Protein AF-M4VRQ1-F1 (afdb_monomer_lite)

Foldseek 3Di:
DDDDPDPPPDDDPPPPDPDPVPDDDDDDPLLVVVLVVQLVVVLVVCNLQDDPVLLCLLVVDDDDPCNCPDVVNVVLLSVLSVVLSVDDDSVVSNVSLVVDDSVSVSSNSVVSVVVSVVVVVVVVPDDD

Sequence (128 aa):
MIDISPLLAQSEPNKKDVPLSKIEVYLDEQQISNLKSILTQSEFGIHILFDNDLISKAFQEACTEEEFFAIENIKKVQEDILTLLQYKTLNDKRNFIHSLSESEQHRIVRAYFYIIENNLRTQQRLPH

Structure (mmCIF, N/CA/C/O backbone):
data_AF-M4VRQ1-F1
#
_entry.id   AF-M4VRQ1-F1
#
loop_
_atom_site.group_PDB
_atom_site.id
_atom_site.type_symbol
_atom_site.label_atom_id
_atom_site.label_alt_id
_atom_site.label_comp_id
_atom_site.label_asym_id
_atom_site.label_entity_id
_atom_site.label_seq_id
_atom_site.pdbx_PDB_ins_code
_atom_site.Cartn_x
_atom_site.Cartn_y
_atom_site.Cartn_z
_atom_site.occupancy
_atom_site.B_iso_or_equiv
_atom_site.auth_seq_id
_atom_site.auth_comp_id
_atom_site.auth_asym_id
_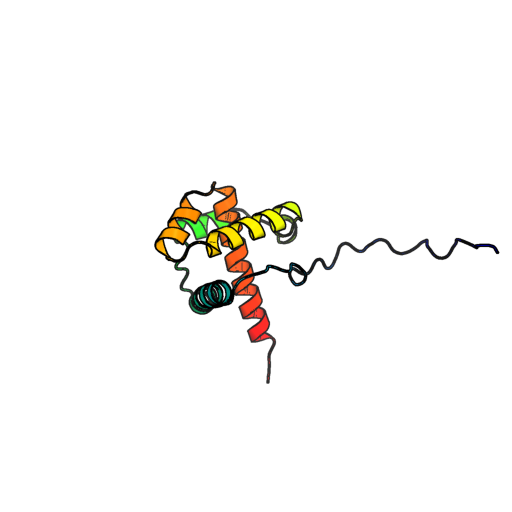atom_site.auth_atom_id
_atom_site.pdbx_PDB_model_num
ATOM 1 N N . MET A 1 1 ? 24.617 48.001 -15.322 1.00 43.12 1 MET A N 1
ATOM 2 C CA . MET A 1 1 ? 24.117 47.937 -16.715 1.00 43.12 1 MET A CA 1
ATOM 3 C C . MET A 1 1 ? 25.313 47.577 -17.586 1.00 43.12 1 MET A C 1
ATOM 5 O O . MET A 1 1 ? 26.272 48.324 -17.514 1.00 43.12 1 MET A O 1
ATOM 9 N N . ILE A 1 2 ? 25.400 46.471 -18.328 1.00 33.16 2 ILE A N 1
ATOM 10 C CA . ILE A 1 2 ? 24.434 45.461 -18.797 1.00 33.16 2 ILE A CA 1
ATOM 11 C C . ILE A 1 2 ? 25.135 44.082 -18.854 1.00 33.16 2 ILE A C 1
ATOM 13 O O . ILE A 1 2 ? 26.342 44.005 -19.060 1.00 33.16 2 ILE A O 1
ATOM 17 N N . ASP A 1 3 ? 24.306 43.062 -18.633 1.00 44.97 3 ASP A N 1
ATOM 18 C CA . ASP A 1 3 ? 24.352 41.627 -18.955 1.00 44.97 3 ASP A CA 1
ATOM 19 C C . ASP A 1 3 ? 25.317 41.164 -20.067 1.00 44.97 3 ASP A C 1
ATOM 21 O O . ASP A 1 3 ? 25.325 41.707 -21.172 1.00 44.97 3 ASP A O 1
ATOM 25 N N . ILE A 1 4 ? 26.057 40.087 -19.782 1.00 38.59 4 ILE A N 1
ATOM 26 C CA . ILE A 1 4 ? 26.663 39.225 -20.797 1.00 38.59 4 ILE A CA 1
ATOM 27 C C . ILE A 1 4 ? 26.329 37.766 -20.480 1.00 38.59 4 ILE A C 1
ATOM 29 O O . ILE A 1 4 ? 26.916 37.128 -19.608 1.00 38.59 4 ILE A O 1
ATOM 33 N N . SER A 1 5 ? 25.375 37.260 -21.249 1.00 42.16 5 SER A N 1
ATOM 34 C CA . SER A 1 5 ? 24.827 35.911 -21.255 1.00 42.16 5 SER A CA 1
ATOM 35 C C . SER A 1 5 ? 25.660 34.894 -22.066 1.00 42.16 5 SER A C 1
ATOM 37 O O . SER A 1 5 ? 25.237 34.504 -23.153 1.00 42.16 5 SER A O 1
ATOM 39 N N . PRO A 1 6 ? 26.797 34.368 -21.564 1.00 41.81 6 PRO A N 1
ATOM 40 C CA . PRO A 1 6 ? 27.207 33.041 -22.035 1.00 41.81 6 PRO A CA 1
ATOM 41 C C . PRO A 1 6 ? 27.472 32.016 -20.926 1.00 41.81 6 PRO A C 1
ATOM 43 O O . PRO A 1 6 ? 27.897 30.907 -21.231 1.00 41.81 6 PRO A O 1
ATOM 46 N N . LEU A 1 7 ? 27.168 32.309 -19.656 1.00 35.62 7 LEU A N 1
ATOM 47 C CA . LEU A 1 7 ? 27.406 31.369 -18.547 1.00 35.62 7 LEU A CA 1
ATOM 48 C C . LEU A 1 7 ? 26.168 30.568 -18.099 1.00 35.62 7 LEU A C 1
ATOM 50 O O . LEU A 1 7 ? 26.086 30.147 -16.951 1.00 35.62 7 LEU A O 1
ATOM 54 N N . LEU A 1 8 ? 25.192 30.369 -18.989 1.00 40.25 8 LEU A N 1
ATOM 55 C CA . LEU A 1 8 ? 24.017 29.517 -18.735 1.00 40.25 8 LEU A CA 1
ATOM 56 C C . LEU A 1 8 ? 23.828 28.424 -19.799 1.00 40.25 8 LEU A C 1
ATOM 58 O O . LEU A 1 8 ? 22.780 27.792 -19.875 1.00 40.25 8 LEU A O 1
ATOM 62 N N . ALA A 1 9 ? 24.865 28.151 -20.592 1.00 46.75 9 ALA A N 1
ATOM 63 C CA . ALA A 1 9 ? 24.949 26.948 -21.409 1.00 46.75 9 ALA A CA 1
ATOM 64 C C . ALA A 1 9 ? 25.764 25.888 -20.657 1.00 46.75 9 ALA A C 1
ATOM 66 O O . ALA A 1 9 ? 26.942 25.706 -20.952 1.00 46.75 9 ALA A O 1
ATOM 67 N N . GLN A 1 10 ? 25.148 25.275 -19.637 1.00 43.97 10 GLN A N 1
ATOM 68 C CA . GLN A 1 10 ? 25.409 23.921 -19.111 1.00 43.97 10 GLN A CA 1
ATOM 69 C C . GLN A 1 10 ? 24.803 23.786 -17.710 1.00 43.97 10 GLN A C 1
ATOM 71 O O . GLN A 1 10 ? 25.458 23.960 -16.686 1.00 43.97 10 GLN A O 1
ATOM 76 N N . SER A 1 11 ? 23.517 23.481 -17.659 1.00 43.16 11 SER A N 1
ATOM 77 C CA . SER A 1 11 ? 22.937 22.725 -16.547 1.00 43.16 11 SER A CA 1
ATOM 78 C C . SER A 1 11 ? 21.626 22.154 -17.056 1.00 43.16 11 SER A C 1
ATOM 80 O O . SER A 1 11 ? 20.540 22.661 -16.794 1.00 43.16 11 SER A O 1
ATOM 82 N N . GLU A 1 12 ? 21.742 21.099 -17.860 1.00 40.75 12 GLU A N 1
ATOM 83 C CA . GLU A 1 12 ? 20.648 20.143 -17.958 1.00 40.75 12 GLU A CA 1
ATOM 84 C C . GLU A 1 12 ? 20.282 19.730 -16.522 1.00 40.75 12 GLU A C 1
ATOM 86 O O . GLU A 1 12 ? 21.181 19.343 -15.764 1.00 40.75 12 GLU A O 1
ATOM 91 N N . PRO A 1 13 ? 19.012 19.817 -16.095 1.00 39.62 13 PRO A N 1
ATOM 92 C CA . PRO A 1 13 ? 18.614 19.204 -14.844 1.00 39.62 13 PRO A CA 1
ATOM 93 C C . PRO A 1 13 ? 18.716 17.690 -15.036 1.00 39.62 13 PRO A C 1
ATOM 95 O O . PRO A 1 13 ? 17.851 17.048 -15.633 1.00 39.62 13 PRO A O 1
ATOM 98 N N . ASN A 1 14 ? 19.833 17.139 -14.566 1.00 37.78 14 ASN A N 1
ATOM 99 C CA . ASN A 1 14 ? 20.082 15.715 -14.438 1.00 37.78 14 ASN A CA 1
ATOM 100 C C . ASN A 1 14 ? 18.892 15.090 -13.693 1.00 37.78 14 ASN A C 1
ATOM 102 O O . ASN A 1 14 ? 18.672 15.375 -12.518 1.00 37.78 14 ASN A O 1
ATOM 106 N N . LYS A 1 15 ? 18.095 14.279 -14.400 1.00 45.94 15 LYS A N 1
ATOM 107 C CA . LYS A 1 15 ? 16.972 13.487 -13.869 1.00 45.94 15 LYS A CA 1
ATOM 108 C C . LYS A 1 15 ? 17.486 12.327 -13.004 1.00 45.94 15 LYS A C 1
ATOM 110 O O . LYS A 1 15 ? 17.224 11.162 -13.286 1.00 45.94 15 LYS A O 1
ATOM 115 N N . LYS A 1 16 ? 18.259 12.636 -11.973 1.00 45.62 16 LYS A N 1
ATOM 116 C CA . LYS A 1 16 ? 18.681 11.711 -10.924 1.00 45.62 16 LYS A CA 1
ATOM 117 C C . LYS A 1 16 ? 18.532 12.476 -9.619 1.00 45.62 16 LYS A C 1
ATOM 119 O O . LYS A 1 16 ? 18.934 13.629 -9.563 1.00 45.62 16 LYS A O 1
ATOM 124 N N . ASP A 1 17 ? 17.897 11.849 -8.636 1.00 43.34 17 ASP A N 1
ATOM 125 C CA . ASP A 1 17 ? 17.479 12.428 -7.353 1.00 43.34 17 ASP A CA 1
ATOM 126 C C . ASP A 1 17 ? 16.139 13.181 -7.362 1.00 43.34 17 ASP A C 1
ATOM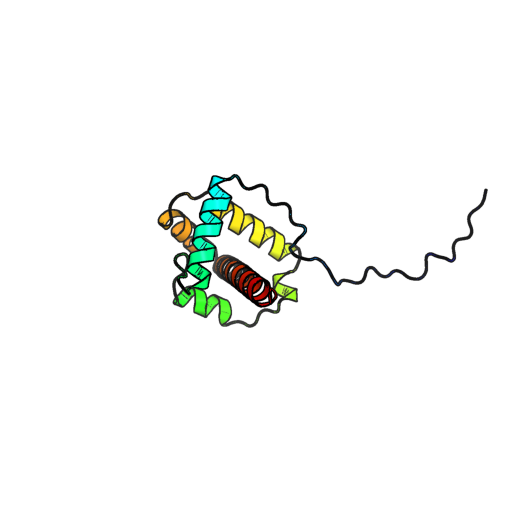 128 O O . ASP A 1 17 ? 16.042 14.356 -7.009 1.00 43.34 17 ASP A O 1
ATOM 132 N N . VAL A 1 18 ? 15.051 12.444 -7.603 1.00 42.41 18 VAL A N 1
ATOM 133 C CA . VAL A 1 18 ? 13.892 12.609 -6.712 1.00 42.41 18 VAL A CA 1
ATOM 134 C C . VAL A 1 18 ? 14.012 11.523 -5.650 1.00 42.41 18 VAL A C 1
ATOM 136 O O . VAL A 1 18 ? 13.496 10.422 -5.838 1.00 42.41 18 VAL A O 1
ATOM 139 N N . PRO A 1 19 ? 14.740 11.764 -4.550 1.00 43.47 19 PRO A N 1
ATOM 140 C CA . PRO A 1 19 ? 14.685 10.841 -3.445 1.00 43.47 19 PRO A CA 1
ATOM 141 C C . PRO A 1 19 ? 13.263 10.918 -2.882 1.00 43.47 19 PRO A C 1
ATOM 143 O O . PRO A 1 19 ? 12.725 12.003 -2.644 1.00 43.47 19 PRO A O 1
ATOM 146 N N . LEU A 1 20 ? 12.663 9.762 -2.606 1.00 46.12 20 LEU A N 1
ATOM 147 C CA . LEU A 1 20 ? 11.407 9.640 -1.849 1.00 46.12 20 LEU A CA 1
ATOM 148 C C . LEU A 1 20 ? 11.453 10.358 -0.483 1.00 46.12 20 LEU A C 1
ATOM 150 O O . LEU A 1 20 ? 10.438 10.466 0.195 1.00 46.12 20 LEU A O 1
ATOM 154 N N . SER A 1 21 ? 12.622 10.869 -0.080 1.00 42.47 21 SER A N 1
ATOM 155 C CA . SER A 1 21 ? 12.870 11.641 1.135 1.00 42.47 21 SER A CA 1
ATOM 156 C C . SER A 1 21 ? 12.306 13.069 1.139 1.00 42.47 21 SER A C 1
ATOM 158 O O . SER A 1 21 ? 12.375 13.716 2.180 1.00 42.47 21 SER A O 1
ATOM 160 N N . LYS A 1 22 ? 11.746 13.585 0.034 1.00 40.12 22 LYS A N 1
ATOM 161 C CA . LYS A 1 22 ? 11.144 14.938 -0.031 1.00 40.12 22 LYS A CA 1
ATOM 162 C C . LYS A 1 22 ? 9.640 14.940 -0.321 1.00 40.12 22 LYS A C 1
ATOM 164 O O . LYS A 1 22 ? 9.147 15.783 -1.067 1.00 40.12 22 LYS A O 1
ATOM 169 N N . ILE A 1 23 ? 8.897 14.013 0.271 1.00 47.53 23 ILE A N 1
ATOM 170 C CA . ILE A 1 23 ? 7.433 14.090 0.295 1.00 47.53 23 ILE A CA 1
ATOM 171 C C . ILE A 1 23 ? 7.020 14.263 1.753 1.00 47.53 23 ILE A C 1
ATOM 173 O O . ILE A 1 23 ? 7.058 13.316 2.535 1.00 47.53 23 ILE A O 1
ATOM 177 N N . GLU A 1 24 ? 6.682 15.497 2.134 1.00 50.09 24 GLU A N 1
ATOM 178 C CA . GLU A 1 24 ? 6.150 15.798 3.464 1.00 50.09 24 GLU A CA 1
ATOM 179 C C . GLU A 1 24 ? 4.722 15.253 3.565 1.00 50.09 24 GLU A C 1
ATOM 181 O O . GLU A 1 24 ? 3.761 15.852 3.080 1.00 50.09 24 GLU A O 1
ATOM 186 N N . VAL A 1 25 ? 4.585 14.078 4.172 1.00 60.97 25 VAL A N 1
ATOM 187 C CA . VAL A 1 25 ? 3.290 13.503 4.536 1.00 60.97 25 VAL A CA 1
ATOM 188 C C . VAL A 1 25 ? 2.995 13.895 5.982 1.00 60.97 25 VAL A C 1
ATOM 190 O O . VAL A 1 25 ? 3.688 13.456 6.899 1.00 60.97 25 VAL A O 1
ATOM 193 N N . TYR A 1 26 ? 1.968 14.720 6.196 1.00 64.88 26 TYR A N 1
ATOM 194 C CA . TYR A 1 26 ? 1.510 15.084 7.539 1.00 64.88 26 TYR A CA 1
ATOM 195 C C . TYR A 1 26 ? 0.655 13.948 8.110 1.00 64.88 26 TYR A C 1
ATOM 197 O O . TYR A 1 26 ? -0.507 13.791 7.742 1.00 64.88 26 TYR A O 1
ATOM 205 N N . LEU A 1 27 ? 1.256 13.140 8.983 1.00 74.25 27 LEU A N 1
ATOM 206 C CA . LEU A 1 27 ? 0.592 12.078 9.739 1.00 74.25 27 LEU A CA 1
ATOM 207 C C . LEU A 1 27 ? 0.497 12.484 11.210 1.00 74.25 27 LEU A C 1
ATOM 209 O O . LEU A 1 27 ? 1.438 13.072 11.747 1.00 74.25 27 LEU A O 1
ATOM 213 N N . ASP A 1 28 ? -0.602 12.137 11.877 1.00 82.81 28 ASP A N 1
ATOM 214 C CA . ASP A 1 28 ? -0.679 12.277 13.333 1.00 82.81 28 ASP A CA 1
ATOM 215 C C . ASP A 1 28 ? 0.159 11.198 14.057 1.00 82.81 28 ASP A C 1
ATOM 217 O O . ASP A 1 28 ? 0.570 10.188 13.473 1.00 82.81 28 ASP A O 1
ATOM 221 N N . GLU A 1 29 ? 0.434 11.395 15.351 1.00 82.44 29 GLU A N 1
ATOM 222 C CA . GLU A 1 29 ? 1.250 10.459 16.143 1.00 82.44 29 GLU A CA 1
ATOM 223 C C . GLU A 1 29 ? 0.677 9.033 16.165 1.00 82.44 29 GLU A C 1
ATOM 225 O O . GLU A 1 29 ? 1.427 8.050 16.162 1.00 82.44 29 GLU A O 1
ATOM 230 N N . GLN A 1 30 ? -0.650 8.900 16.152 1.00 82.44 30 GLN A N 1
ATOM 231 C CA . GLN A 1 30 ? -1.332 7.613 16.196 1.00 82.44 30 GLN A CA 1
ATOM 232 C C . GLN A 1 3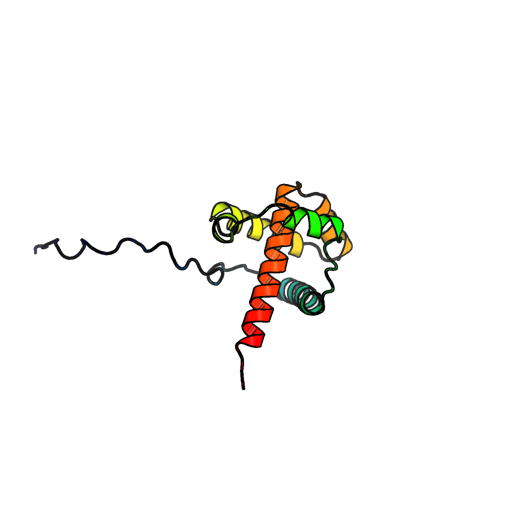0 ? -1.195 6.865 14.865 1.00 82.44 30 GLN A C 1
ATOM 234 O O . GLN A 1 30 ? -0.967 5.650 14.869 1.00 82.44 30 GLN A O 1
ATOM 239 N N . GLN A 1 31 ? -1.297 7.573 13.740 1.00 81.19 31 GLN A N 1
ATOM 240 C CA . GLN A 1 31 ? -1.072 7.056 12.392 1.00 81.19 31 GLN A CA 1
ATOM 241 C C . GLN A 1 31 ? 0.383 6.625 12.206 1.00 81.19 31 GLN A C 1
ATOM 243 O O . GLN A 1 31 ? 0.633 5.527 11.706 1.00 81.19 31 GLN A O 1
ATOM 248 N N . ILE A 1 32 ? 1.337 7.436 12.677 1.00 81.31 32 ILE A N 1
ATOM 249 C CA . ILE A 1 32 ? 2.769 7.104 12.651 1.00 81.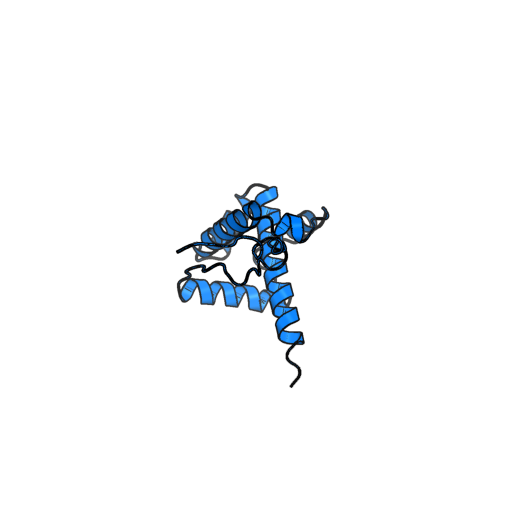31 32 ILE A CA 1
ATOM 250 C C . ILE A 1 32 ? 3.039 5.840 13.470 1.00 81.31 32 ILE A C 1
ATOM 252 O O . ILE A 1 32 ? 3.711 4.926 12.993 1.00 81.31 32 ILE A O 1
ATOM 256 N N . SER A 1 33 ? 2.516 5.771 14.695 1.00 82.81 33 SER A N 1
ATOM 257 C CA . SER A 1 33 ? 2.698 4.619 15.583 1.00 82.81 33 SER A CA 1
ATOM 258 C C . SER A 1 33 ? 2.106 3.337 14.986 1.00 82.81 33 SER A C 1
ATOM 260 O O . SER A 1 33 ? 2.762 2.293 14.968 1.00 82.81 33 SER A O 1
ATOM 262 N N . ASN A 1 34 ? 0.901 3.422 14.412 1.00 83.50 34 ASN A N 1
ATOM 263 C CA . ASN A 1 34 ? 0.240 2.296 13.754 1.00 83.50 34 ASN A CA 1
ATOM 264 C C . ASN A 1 34 ? 1.046 1.801 12.543 1.00 83.50 34 ASN A C 1
ATOM 266 O O . ASN A 1 34 ? 1.343 0.610 12.452 1.00 83.50 34 ASN A O 1
ATOM 270 N N . LEU A 1 35 ? 1.466 2.718 11.663 1.00 82.88 35 LEU A N 1
ATOM 271 C CA . LEU A 1 35 ? 2.280 2.383 10.497 1.00 82.88 35 LEU A CA 1
ATOM 272 C C . LEU A 1 35 ? 3.598 1.725 10.908 1.00 82.88 35 LEU A C 1
ATOM 274 O O . LEU A 1 35 ? 3.949 0.679 10.370 1.00 82.88 35 LEU A O 1
ATOM 278 N N . LYS A 1 36 ? 4.303 2.293 11.894 1.00 81.81 36 LYS A N 1
ATOM 279 C CA . LYS A 1 36 ? 5.546 1.714 12.419 1.00 81.81 36 LYS A CA 1
ATOM 280 C C . LYS A 1 36 ? 5.329 0.306 12.955 1.00 81.81 36 LYS A C 1
ATOM 282 O O . LYS A 1 36 ? 6.095 -0.583 12.614 1.00 81.81 36 LYS A O 1
ATOM 287 N N . SER A 1 37 ? 4.272 0.079 13.736 1.00 84.00 37 SER A N 1
ATOM 288 C CA . SER A 1 37 ? 3.964 -1.252 14.269 1.00 84.00 37 SER A CA 1
ATOM 289 C C . SER A 1 37 ? 3.739 -2.285 13.161 1.00 84.00 37 SER A C 1
ATOM 291 O O . SER A 1 37 ? 4.235 -3.408 13.266 1.00 84.00 37 SER A O 1
ATOM 293 N N . ILE A 1 38 ? 3.034 -1.904 12.090 1.00 85.12 38 ILE A N 1
ATOM 294 C CA . ILE A 1 38 ? 2.840 -2.760 10.915 1.00 85.12 38 ILE A CA 1
ATOM 295 C C . ILE A 1 38 ? 4.191 -3.036 10.246 1.00 85.12 38 ILE A C 1
ATOM 297 O O . ILE A 1 38 ? 4.537 -4.197 10.040 1.00 85.12 38 ILE A O 1
ATOM 301 N N . LEU A 1 39 ? 4.978 -2.000 9.947 1.00 82.94 39 LEU A N 1
ATOM 302 C CA . LEU A 1 39 ? 6.268 -2.139 9.264 1.00 82.94 39 LEU A CA 1
ATOM 303 C C . LEU A 1 39 ? 7.265 -2.989 10.064 1.00 82.94 39 LEU A C 1
ATOM 305 O O . LEU A 1 39 ? 7.856 -3.900 9.498 1.00 82.94 39 LEU A O 1
ATOM 309 N N . THR A 1 40 ? 7.375 -2.793 11.380 1.00 82.50 40 THR A N 1
ATOM 310 C CA . THR A 1 40 ? 8.248 -3.603 12.245 1.00 82.50 40 THR A CA 1
ATOM 311 C C . THR A 1 40 ? 7.871 -5.084 12.221 1.00 82.50 40 THR A C 1
ATOM 313 O O . THR A 1 40 ? 8.744 -5.934 12.130 1.00 82.50 40 THR A O 1
ATOM 316 N N . GLN A 1 41 ? 6.580 -5.431 12.253 1.00 82.50 41 GLN A N 1
ATOM 317 C CA . GLN A 1 41 ? 6.154 -6.835 12.113 1.00 82.50 41 GLN A CA 1
ATOM 318 C C . GLN A 1 41 ? 6.505 -7.406 10.733 1.00 82.50 41 GLN A C 1
ATOM 320 O O . GLN A 1 41 ? 6.832 -8.585 10.593 1.00 82.50 41 GLN A O 1
ATOM 325 N N . SER A 1 42 ? 6.470 -6.547 9.720 1.00 83.94 42 SER A N 1
ATOM 326 C CA . SER A 1 42 ? 6.741 -6.909 8.333 1.00 83.94 42 SER A CA 1
ATOM 327 C C . SER A 1 42 ? 8.213 -7.235 8.085 1.00 83.94 42 SER A C 1
ATOM 329 O O . SER A 1 42 ? 8.505 -8.091 7.257 1.00 83.94 42 SER A O 1
ATOM 331 N N . GLU A 1 43 ? 9.132 -6.618 8.835 1.00 81.69 43 GLU A N 1
ATOM 332 C CA . GLU A 1 43 ? 10.565 -6.956 8.826 1.00 81.69 43 GLU A CA 1
ATOM 333 C C . GLU A 1 43 ? 10.825 -8.406 9.277 1.00 81.69 43 GLU A C 1
ATOM 335 O O . GLU A 1 43 ? 11.804 -9.016 8.853 1.00 81.69 43 GLU A O 1
ATOM 340 N N . PHE A 1 44 ? 9.918 -8.996 10.066 1.00 82.31 44 PHE A N 1
ATOM 341 C CA . PHE A 1 44 ? 9.954 -10.410 10.463 1.00 82.31 44 PHE A CA 1
ATOM 342 C C . PHE A 1 44 ? 9.150 -11.330 9.524 1.00 82.31 44 PHE A C 1
ATOM 344 O O . PHE A 1 44 ? 8.905 -12.489 9.858 1.00 82.31 44 PHE A O 1
ATOM 351 N N . GLY A 1 45 ? 8.711 -10.829 8.364 1.00 81.94 45 GLY A N 1
ATOM 352 C CA . GLY A 1 45 ? 7.937 -11.589 7.375 1.00 81.94 45 GLY A CA 1
ATOM 353 C C . GLY A 1 45 ? 6.438 -11.693 7.676 1.00 81.94 45 GLY A C 1
ATOM 354 O O . GLY A 1 45 ? 5.735 -12.487 7.052 1.00 81.94 45 GLY A O 1
ATOM 355 N N . ILE A 1 46 ? 5.920 -10.913 8.631 1.00 85.88 46 ILE A N 1
ATOM 356 C CA . ILE A 1 46 ? 4.494 -10.920 8.972 1.00 85.88 46 ILE A CA 1
ATOM 357 C C . ILE A 1 46 ? 3.766 -9.841 8.155 1.00 85.88 46 ILE A C 1
ATOM 359 O O . ILE A 1 46 ? 3.654 -8.685 8.565 1.00 85.88 46 ILE A O 1
ATOM 363 N N . HIS A 1 47 ? 3.220 -10.231 7.003 1.00 89.94 47 HIS A N 1
ATOM 364 C CA . HIS A 1 47 ? 2.533 -9.327 6.071 1.00 89.94 47 HIS A CA 1
ATOM 365 C C . HIS A 1 47 ? 1.018 -9.268 6.306 1.00 89.94 47 HIS A C 1
ATOM 367 O O . HIS A 1 47 ? 0.220 -9.602 5.441 1.00 89.94 47 HIS A O 1
ATOM 373 N N . ILE A 1 48 ? 0.590 -8.827 7.493 1.00 88.75 48 ILE A N 1
ATOM 374 C CA . ILE A 1 48 ? -0.820 -8.904 7.927 1.00 88.75 48 ILE A CA 1
ATOM 375 C C . ILE A 1 48 ? -1.830 -8.172 7.030 1.00 88.75 48 ILE A C 1
ATOM 377 O O . ILE A 1 48 ? -3.027 -8.413 7.170 1.00 88.75 48 ILE A O 1
ATOM 381 N N . LEU A 1 49 ? -1.401 -7.253 6.168 1.00 90.75 49 LEU A N 1
ATOM 382 C CA . LEU A 1 49 ? -2.300 -6.476 5.314 1.00 90.75 49 LEU A CA 1
ATOM 383 C C . LEU A 1 49 ? -2.666 -7.185 4.008 1.00 90.75 49 LEU A C 1
ATOM 385 O O . LEU A 1 49 ? -3.670 -6.819 3.404 1.00 90.75 49 LEU A O 1
ATOM 389 N N . PHE A 1 50 ? -1.890 -8.187 3.596 1.00 92.88 50 PHE A N 1
ATOM 390 C CA . PHE A 1 50 ? -1.996 -8.799 2.276 1.00 92.88 50 PHE A CA 1
ATOM 391 C C . PHE A 1 50 ? -1.997 -10.321 2.399 1.00 92.88 50 PHE A C 1
ATOM 393 O O . PHE A 1 50 ? -1.312 -10.883 3.254 1.00 92.88 50 PHE A O 1
ATOM 400 N N . ASP A 1 51 ? -2.765 -10.997 1.553 1.00 91.44 51 ASP A N 1
ATOM 401 C CA . ASP A 1 51 ? -2.651 -12.443 1.405 1.00 91.44 51 ASP A CA 1
ATOM 402 C C . ASP A 1 51 ? -1.548 -12.810 0.397 1.00 91.44 51 ASP A C 1
ATOM 404 O O . ASP A 1 51 ? -1.057 -11.982 -0.375 1.00 91.44 51 ASP A O 1
ATOM 408 N N . ASN A 1 52 ? -1.124 -14.074 0.424 1.00 91.38 52 ASN A N 1
ATOM 409 C CA . ASN A 1 52 ? -0.042 -14.552 -0.437 1.00 91.38 52 ASN A CA 1
ATOM 410 C C . ASN A 1 52 ? -0.401 -14.508 -1.929 1.00 91.38 52 ASN A C 1
ATOM 412 O O . ASN A 1 52 ? 0.501 -14.390 -2.759 1.00 91.38 52 ASN A O 1
ATOM 416 N N . ASP A 1 53 ? -1.686 -14.623 -2.274 1.00 93.44 53 ASP A N 1
ATOM 417 C CA . ASP A 1 53 ? -2.152 -14.583 -3.662 1.00 93.44 53 ASP A CA 1
ATOM 418 C C . ASP A 1 53 ? -1.965 -13.178 -4.240 1.00 93.44 53 ASP A C 1
ATOM 420 O O . ASP A 1 53 ? -1.334 -13.013 -5.284 1.00 93.44 53 ASP A O 1
ATOM 424 N N . LEU A 1 54 ? -2.400 -12.157 -3.501 1.00 94.06 54 LEU A N 1
ATOM 425 C CA . LEU A 1 54 ? -2.228 -10.762 -3.867 1.00 94.06 54 LEU A CA 1
ATOM 426 C C . LEU A 1 54 ? -0.750 -10.370 -3.945 1.00 94.06 54 LEU A C 1
ATOM 428 O O . LEU A 1 54 ? -0.342 -9.710 -4.900 1.00 94.06 54 LEU A O 1
ATOM 432 N N . ILE A 1 55 ? 0.070 -10.798 -2.978 1.00 93.06 55 ILE A N 1
ATOM 433 C CA . ILE A 1 55 ? 1.519 -10.553 -3.027 1.00 93.06 55 ILE A CA 1
ATOM 434 C C . ILE A 1 55 ? 2.107 -11.182 -4.294 1.00 93.06 55 ILE A C 1
ATOM 436 O O . ILE A 1 55 ? 2.821 -10.514 -5.039 1.00 93.06 55 ILE A O 1
ATOM 440 N N . SER A 1 56 ? 1.778 -12.444 -4.575 1.00 93.50 56 SER A N 1
ATOM 441 C CA . SER A 1 56 ? 2.309 -13.154 -5.744 1.00 93.50 56 SER A CA 1
ATOM 442 C C . SER A 1 56 ? 1.922 -12.466 -7.053 1.00 93.50 56 SER A C 1
ATOM 444 O O . SER A 1 56 ? 2.782 -12.254 -7.905 1.00 93.50 56 SER 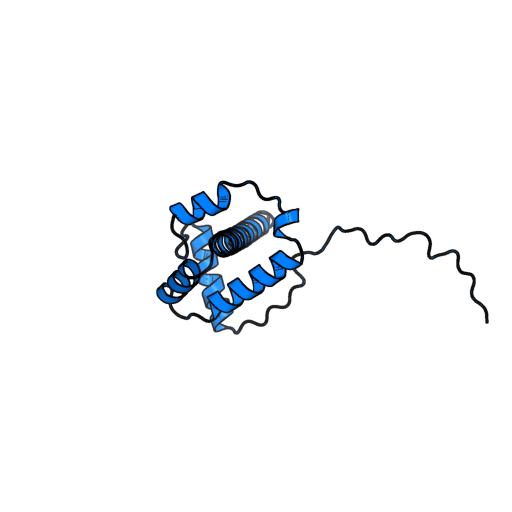A O 1
ATOM 446 N N . LYS A 1 57 ? 0.658 -12.051 -7.194 1.00 93.56 57 LYS A N 1
ATOM 447 C CA . LYS A 1 57 ? 0.162 -11.324 -8.373 1.00 93.56 57 LYS A CA 1
ATOM 448 C C . LYS A 1 57 ? 0.839 -9.969 -8.547 1.00 93.56 57 LYS A C 1
ATOM 450 O O . LYS A 1 57 ? 1.279 -9.641 -9.647 1.00 93.56 57 LYS A O 1
ATOM 455 N N . ALA A 1 58 ? 1.025 -9.225 -7.456 1.00 91.88 58 ALA A N 1
ATOM 456 C CA . ALA A 1 58 ? 1.690 -7.927 -7.494 1.00 91.88 58 ALA A CA 1
ATOM 457 C C . ALA A 1 58 ? 3.141 -8.008 -7.997 1.00 91.88 58 ALA A C 1
ATOM 459 O O . ALA A 1 58 ? 3.640 -7.033 -8.556 1.00 91.88 58 ALA A O 1
ATOM 460 N N . PHE A 1 59 ? 3.822 -9.145 -7.840 1.00 90.56 59 PHE A N 1
ATOM 461 C CA . PHE A 1 59 ? 5.199 -9.349 -8.309 1.00 90.56 59 PHE A CA 1
ATOM 462 C C . PHE A 1 59 ? 5.317 -10.257 -9.541 1.00 90.56 59 PHE A C 1
ATOM 464 O O . PHE A 1 59 ? 6.429 -10.528 -9.990 1.00 90.56 59 PHE A O 1
ATOM 471 N N . GLN A 1 60 ? 4.198 -10.708 -10.113 1.00 91.00 60 GLN A N 1
ATOM 472 C CA . GLN A 1 60 ? 4.204 -11.558 -11.304 1.00 91.00 60 GLN A CA 1
ATOM 473 C C . GLN A 1 60 ? 4.684 -10.800 -12.549 1.00 91.00 60 GLN A C 1
ATOM 475 O O . GLN A 1 60 ? 5.407 -11.351 -13.378 1.00 91.00 60 GLN A O 1
ATOM 480 N N . GLU A 1 61 ? 4.295 -9.533 -12.674 1.00 82.88 61 GLU A N 1
ATOM 481 C CA . GLU A 1 61 ? 4.747 -8.654 -13.749 1.00 82.88 61 GLU A CA 1
ATOM 482 C C . GLU A 1 61 ? 5.966 -7.849 -13.305 1.00 82.88 61 GLU A C 1
ATOM 484 O O . GLU A 1 61 ? 5.947 -7.194 -12.258 1.00 82.88 61 GLU A O 1
ATOM 489 N N . ALA A 1 62 ? 7.017 -7.859 -14.127 1.00 76.69 62 ALA A N 1
ATOM 490 C CA . ALA A 1 62 ? 8.170 -7.001 -13.910 1.00 76.69 62 ALA A CA 1
ATOM 491 C C . ALA A 1 62 ? 7.740 -5.533 -14.012 1.00 76.69 62 ALA A C 1
ATOM 493 O O . ALA A 1 62 ? 7.092 -5.129 -14.973 1.00 76.69 62 ALA A O 1
ATOM 494 N N . CYS A 1 63 ? 8.114 -4.740 -13.016 1.00 81.81 63 CYS A N 1
ATOM 495 C CA . CYS A 1 63 ? 7.951 -3.297 -13.025 1.00 81.81 63 CYS A CA 1
ATOM 496 C C . CYS A 1 63 ? 9.250 -2.689 -12.553 1.00 81.81 63 CYS A C 1
ATOM 498 O O . CYS A 1 63 ? 9.794 -3.099 -11.523 1.00 81.81 63 CYS A O 1
ATOM 500 N N . THR A 1 64 ? 9.773 -1.762 -13.343 1.00 82.69 64 THR A N 1
ATOM 501 C CA . THR A 1 64 ? 11.039 -1.126 -13.008 1.00 82.69 64 THR A CA 1
ATOM 502 C C . THR A 1 64 ? 10.829 -0.121 -11.878 1.00 82.69 64 THR A C 1
ATOM 504 O O . THR A 1 64 ? 9.744 0.441 -11.709 1.00 82.69 64 THR A O 1
ATOM 507 N N . GLU A 1 65 ? 11.879 0.143 -11.097 1.00 78.69 65 GLU A N 1
ATOM 508 C CA . GLU A 1 65 ? 11.834 1.220 -10.100 1.00 78.69 65 GLU A CA 1
ATOM 509 C C . GLU A 1 65 ? 11.478 2.564 -10.756 1.00 78.69 65 GLU A C 1
ATOM 511 O O . GLU A 1 65 ? 10.731 3.352 -10.190 1.00 78.69 65 GLU A O 1
ATOM 516 N N . GLU A 1 66 ? 11.951 2.808 -11.978 1.00 80.19 66 GLU A N 1
ATOM 517 C CA . GLU A 1 66 ? 11.686 4.032 -12.740 1.00 80.19 66 GLU A CA 1
ATOM 518 C C . GLU A 1 66 ? 10.199 4.194 -13.079 1.00 80.19 66 GLU A C 1
ATOM 520 O O . GLU A 1 66 ? 9.646 5.286 -12.943 1.00 80.19 66 GLU A O 1
ATOM 525 N N . GLU A 1 67 ? 9.537 3.108 -13.483 1.00 81.44 67 GLU A N 1
ATOM 526 C CA . GLU A 1 67 ? 8.093 3.084 -13.723 1.00 81.44 67 GLU A CA 1
ATOM 527 C C . GLU A 1 67 ? 7.318 3.276 -12.420 1.00 81.44 67 GLU A C 1
ATOM 529 O O . GLU A 1 67 ? 6.367 4.060 -12.362 1.00 81.44 67 GLU A O 1
ATOM 534 N N . PHE A 1 68 ? 7.736 2.599 -11.351 1.00 81.75 68 PHE A N 1
ATOM 535 C CA . PHE A 1 68 ? 7.083 2.692 -10.051 1.00 81.75 68 PHE A CA 1
ATOM 536 C C . PHE A 1 68 ? 7.204 4.099 -9.437 1.00 81.75 68 PHE A C 1
ATOM 538 O O . PHE A 1 68 ? 6.225 4.630 -8.909 1.00 81.75 68 PHE A O 1
ATOM 545 N N . PHE A 1 69 ? 8.366 4.743 -9.578 1.00 78.94 69 PHE A N 1
ATOM 546 C CA . PHE A 1 69 ? 8.648 6.098 -9.093 1.00 78.94 69 PHE A CA 1
ATOM 547 C C . PHE A 1 69 ? 8.333 7.208 -10.100 1.00 78.94 69 PHE A C 1
ATOM 549 O O . PHE A 1 69 ? 8.725 8.363 -9.904 1.00 78.94 69 PHE A O 1
ATOM 556 N N . ALA A 1 70 ? 7.572 6.912 -11.154 1.00 84.38 70 ALA A N 1
ATOM 557 C CA . ALA A 1 70 ? 6.988 7.953 -11.984 1.00 84.38 70 ALA A CA 1
ATOM 5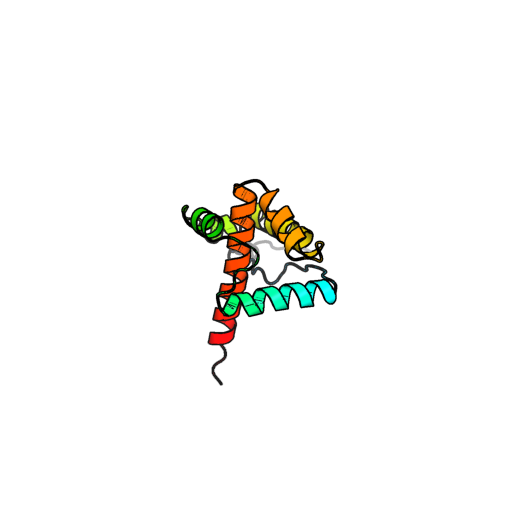58 C C . ALA A 1 70 ? 6.117 8.891 -11.122 1.00 84.38 70 ALA A C 1
ATOM 560 O O . ALA A 1 70 ? 5.379 8.448 -10.241 1.00 84.38 70 ALA A O 1
ATOM 561 N N . ILE A 1 71 ? 6.175 10.200 -11.392 1.00 76.56 71 ILE A N 1
ATOM 562 C CA . ILE A 1 71 ? 5.520 11.246 -10.578 1.00 76.56 71 ILE A CA 1
ATOM 563 C C . ILE A 1 71 ? 4.031 10.947 -10.337 1.00 76.56 71 ILE A C 1
ATOM 565 O O . ILE A 1 71 ? 3.520 11.159 -9.238 1.00 76.56 71 ILE A O 1
ATOM 569 N N . GLU A 1 72 ? 3.331 10.453 -11.357 1.00 81.31 72 GLU A N 1
ATOM 570 C CA . GLU A 1 72 ? 1.911 10.103 -11.259 1.00 81.31 72 GLU A CA 1
ATOM 571 C C . GLU A 1 72 ? 1.663 8.911 -10.330 1.00 81.31 72 GLU A C 1
ATOM 573 O O . GLU A 1 72 ? 0.708 8.925 -9.555 1.00 81.31 72 GLU A O 1
ATOM 578 N N . ASN A 1 73 ? 2.537 7.903 -10.366 1.00 82.62 73 ASN A N 1
ATOM 579 C CA . ASN A 1 73 ? 2.433 6.720 -9.517 1.00 82.62 73 ASN A CA 1
ATOM 580 C C . ASN A 1 73 ? 2.732 7.058 -8.058 1.00 82.62 73 ASN A C 1
ATOM 582 O O . ASN A 1 73 ? 1.998 6.616 -7.179 1.00 82.62 73 ASN A O 1
ATOM 586 N N . ILE A 1 74 ? 3.724 7.913 -7.802 1.00 82.12 74 ILE A N 1
ATOM 587 C CA . ILE A 1 74 ? 4.060 8.384 -6.452 1.00 82.12 74 ILE A CA 1
ATOM 588 C C . ILE A 1 74 ? 2.869 9.077 -5.784 1.00 82.12 74 ILE A C 1
ATOM 590 O O . ILE A 1 74 ? 2.559 8.785 -4.630 1.00 82.12 74 ILE A O 1
ATOM 594 N N . LYS A 1 75 ? 2.180 9.975 -6.499 1.00 84.56 75 LYS A N 1
ATOM 595 C CA . LYS A 1 75 ? 1.006 10.672 -5.949 1.00 84.56 75 LYS A CA 1
ATOM 596 C C . LYS A 1 75 ? -0.104 9.697 -5.574 1.00 84.56 75 LYS A C 1
ATOM 598 O O . LYS A 1 75 ? -0.647 9.783 -4.479 1.00 84.56 75 LYS A O 1
ATOM 603 N N . LYS A 1 76 ? -0.382 8.730 -6.449 1.00 88.31 76 LYS A N 1
ATOM 604 C CA . LYS A 1 76 ? -1.398 7.707 -6.191 1.00 88.31 76 LYS A CA 1
ATOM 605 C C . LYS A 1 76 ? -1.017 6.812 -5.010 1.00 88.31 76 LYS A C 1
ATOM 607 O O . LYS A 1 76 ? -1.836 6.601 -4.129 1.00 88.31 76 LYS A O 1
ATOM 612 N N . VAL A 1 77 ? 0.241 6.362 -4.933 1.00 86.06 77 VAL A N 1
ATOM 613 C CA . VAL A 1 77 ? 0.763 5.620 -3.769 1.00 86.06 77 VAL A CA 1
ATOM 614 C C . VAL A 1 77 ? 0.549 6.412 -2.479 1.00 86.06 77 VAL A C 1
ATOM 616 O O . VAL A 1 77 ? 0.133 5.849 -1.469 1.00 86.06 77 VAL A O 1
ATOM 619 N N . GLN A 1 78 ? 0.834 7.715 -2.496 1.00 82.31 78 GLN A N 1
ATOM 620 C CA . GLN A 1 78 ? 0.662 8.571 -1.327 1.00 82.31 78 GLN A CA 1
ATOM 621 C C . GLN A 1 78 ? -0.807 8.645 -0.896 1.00 82.31 78 GLN A C 1
ATOM 623 O O . GLN A 1 78 ? -1.097 8.491 0.290 1.00 82.31 78 GLN A O 1
ATOM 628 N N . GLU A 1 79 ? -1.723 8.863 -1.838 1.00 87.38 79 GLU A N 1
ATOM 629 C CA . GLU A 1 79 ? -3.167 8.890 -1.582 1.00 87.38 79 GLU A CA 1
ATOM 630 C C . GLU A 1 79 ? -3.670 7.548 -1.028 1.00 87.38 79 GLU A C 1
ATOM 632 O O . GLU A 1 79 ? -4.395 7.529 -0.028 1.00 87.38 79 GLU A O 1
ATOM 637 N N . ASP A 1 80 ? -3.220 6.430 -1.603 1.00 89.00 80 ASP A N 1
ATOM 638 C CA . ASP A 1 80 ? -3.571 5.083 -1.150 1.00 89.00 80 ASP A CA 1
ATOM 639 C C . ASP A 1 80 ? -3.089 4.828 0.287 1.00 89.00 80 ASP A C 1
ATOM 641 O O . ASP A 1 80 ? -3.854 4.356 1.130 1.00 89.00 80 ASP A O 1
ATOM 645 N N . ILE A 1 81 ? -1.831 5.172 0.598 1.00 84.88 81 ILE A N 1
ATOM 646 C CA . ILE A 1 81 ? -1.251 5.001 1.939 1.00 84.88 81 ILE A CA 1
ATOM 647 C C . ILE A 1 81 ? -1.962 5.903 2.949 1.00 84.88 81 ILE A C 1
ATOM 649 O O . ILE A 1 81 ? -2.307 5.450 4.039 1.00 84.88 81 ILE A O 1
ATOM 653 N N . LEU A 1 82 ? -2.210 7.168 2.607 1.00 85.44 82 LEU A N 1
ATOM 654 C CA . LEU A 1 82 ? -2.923 8.095 3.485 1.00 85.44 82 LEU A CA 1
ATOM 655 C C . LEU A 1 82 ? -4.326 7.587 3.807 1.00 85.44 82 LEU A C 1
ATOM 657 O O . LEU A 1 82 ? -4.727 7.589 4.971 1.00 85.44 82 LEU A O 1
ATOM 661 N N . THR A 1 83 ? -5.042 7.096 2.800 1.00 89.06 83 THR A N 1
ATOM 662 C CA . THR A 1 83 ? -6.382 6.529 2.969 1.00 89.06 83 THR A CA 1
ATOM 663 C C . THR A 1 83 ? -6.330 5.259 3.818 1.00 89.06 83 THR A C 1
ATOM 665 O O . THR A 1 83 ? -7.072 5.137 4.792 1.00 89.06 83 THR A O 1
ATOM 668 N N . LEU A 1 84 ? -5.371 4.361 3.563 1.00 88.62 84 LEU A N 1
ATOM 669 C CA . LEU A 1 84 ? -5.128 3.170 4.382 1.00 88.62 84 LEU A CA 1
ATOM 670 C C . LEU A 1 84 ? -4.905 3.525 5.866 1.00 88.62 84 LEU A C 1
ATOM 672 O O . LEU A 1 84 ? -5.362 2.809 6.764 1.00 88.62 84 LEU A O 1
ATOM 676 N N . LEU A 1 85 ? -4.201 4.623 6.150 1.00 85.19 85 LEU A N 1
ATOM 677 C CA . LEU A 1 85 ? -3.895 5.078 7.510 1.00 85.19 85 LEU A CA 1
ATOM 678 C C . LEU A 1 85 ? -5.077 5.728 8.235 1.00 85.19 85 LEU A C 1
ATOM 680 O O . LEU A 1 85 ? -5.051 5.786 9.464 1.00 85.19 85 LEU A O 1
ATOM 684 N N . GLN A 1 86 ? -6.126 6.150 7.528 1.00 88.00 86 GLN A N 1
ATOM 685 C CA . GLN A 1 86 ? -7.359 6.643 8.157 1.00 88.00 86 GLN A CA 1
ATOM 686 C C . GLN A 1 86 ? -8.137 5.521 8.859 1.00 88.00 86 GLN A C 1
ATOM 688 O O . GLN A 1 86 ? -8.836 5.761 9.846 1.00 88.00 86 GLN A O 1
ATOM 693 N N . TYR A 1 87 ? -7.987 4.278 8.397 1.00 89.50 87 TYR A N 1
ATOM 694 C CA . TYR A 1 87 ? -8.636 3.125 9.010 1.00 89.50 87 TYR A CA 1
ATOM 695 C C . TYR A 1 87 ? -7.929 2.697 10.298 1.00 89.50 87 TYR A C 1
ATOM 697 O O . TYR A 1 87 ? -6.715 2.478 10.329 1.00 89.50 87 TYR A O 1
ATOM 705 N N . LYS A 1 88 ? -8.703 2.541 11.377 1.00 84.44 88 LYS A N 1
ATOM 706 C CA . LYS A 1 88 ? -8.172 2.202 12.707 1.00 84.44 88 LYS A CA 1
ATOM 707 C C . LYS A 1 88 ? -7.918 0.710 12.879 1.00 84.44 88 LYS A C 1
ATOM 709 O O . LYS A 1 88 ? -6.943 0.329 13.524 1.00 84.44 88 LYS A O 1
ATOM 714 N N . THR A 1 89 ? -8.790 -0.131 12.327 1.00 88.62 89 THR A N 1
ATOM 715 C CA . THR A 1 89 ? -8.707 -1.583 12.508 1.00 88.62 89 THR A CA 1
ATOM 716 C C . THR A 1 89 ? -8.001 -2.248 11.332 1.00 88.62 89 THR A C 1
ATOM 718 O O . THR A 1 89 ? -8.058 -1.774 10.198 1.00 88.62 89 THR A O 1
ATOM 721 N N . LEU A 1 90 ? -7.341 -3.380 11.592 1.00 88.19 90 LEU A N 1
ATOM 722 C CA . LEU A 1 90 ? -6.732 -4.191 10.534 1.00 88.19 90 LEU A CA 1
ATOM 723 C C . LEU A 1 90 ? -7.770 -4.705 9.533 1.00 88.19 90 LEU A C 1
ATOM 725 O O . LEU A 1 90 ? -7.476 -4.808 8.347 1.00 88.19 90 LEU A O 1
ATOM 729 N N . ASN A 1 91 ? -8.980 -5.006 10.006 1.00 91.56 91 ASN A N 1
ATOM 730 C CA . ASN A 1 91 ? -10.056 -5.483 9.149 1.00 91.56 91 ASN A CA 1
ATOM 731 C C . ASN A 1 91 ? -10.487 -4.404 8.149 1.00 91.56 91 ASN A C 1
ATOM 733 O O . ASN A 1 91 ? -10.597 -4.680 6.961 1.00 91.56 91 ASN A O 1
ATOM 737 N N . ASP A 1 92 ? -10.640 -3.162 8.608 1.00 93.00 92 ASP A N 1
ATOM 738 C CA . ASP A 1 92 ? -11.001 -2.043 7.734 1.00 93.00 92 ASP A CA 1
ATOM 739 C C . ASP A 1 92 ? -9.893 -1.735 6.720 1.00 93.00 92 ASP A C 1
ATOM 741 O O . ASP A 1 92 ? -10.180 -1.497 5.551 1.00 93.00 92 ASP A O 1
ATOM 745 N N . LYS A 1 93 ? -8.620 -1.826 7.137 1.00 93.12 93 LYS A N 1
ATOM 746 C CA . LYS A 1 93 ? -7.466 -1.697 6.233 1.00 93.12 93 LYS A CA 1
ATOM 747 C C . LYS A 1 93 ? -7.489 -2.753 5.124 1.00 93.12 93 LYS A C 1
ATOM 749 O O . LYS A 1 93 ? -7.294 -2.413 3.961 1.00 93.12 93 LYS A O 1
ATOM 754 N N . ARG A 1 94 ? -7.758 -4.018 5.467 1.00 93.62 94 ARG A N 1
ATOM 755 C CA . ARG A 1 94 ? -7.892 -5.110 4.485 1.00 93.62 94 ARG A CA 1
ATOM 756 C C . ARG A 1 94 ? -9.078 -4.890 3.553 1.00 93.62 94 ARG A C 1
ATOM 758 O O . ARG A 1 94 ? -8.928 -5.023 2.346 1.00 93.62 94 ARG A O 1
ATOM 765 N N . ASN A 1 95 ? -10.234 -4.506 4.094 1.00 94.06 95 ASN A N 1
ATOM 766 C CA . ASN A 1 95 ? -11.426 -4.222 3.294 1.00 94.06 95 ASN A CA 1
ATOM 767 C C . ASN A 1 95 ? -11.178 -3.093 2.291 1.00 94.06 95 ASN A C 1
ATOM 769 O O . ASN A 1 95 ? -11.582 -3.206 1.138 1.00 94.06 95 ASN A O 1
ATOM 773 N N . PHE A 1 96 ? -10.479 -2.036 2.712 1.00 94.81 96 PHE A N 1
ATOM 774 C CA . PHE A 1 96 ? -10.055 -0.968 1.816 1.00 94.81 96 PHE A CA 1
ATOM 775 C C . PHE A 1 96 ? -9.170 -1.504 0.689 1.00 94.81 96 PHE A C 1
ATOM 777 O O . PHE A 1 96 ? -9.498 -1.289 -0.473 1.00 94.81 96 PHE A O 1
ATOM 784 N N . ILE A 1 97 ? -8.120 -2.267 1.009 1.00 94.25 97 ILE A N 1
ATOM 785 C CA . ILE A 1 97 ? -7.234 -2.860 -0.004 1.00 94.25 97 ILE A CA 1
ATOM 786 C C . ILE A 1 97 ? -8.038 -3.708 -0.997 1.00 94.25 97 ILE A C 1
ATOM 788 O O . ILE A 1 97 ? -7.902 -3.520 -2.198 1.00 94.25 97 ILE A O 1
ATOM 792 N N . HIS A 1 98 ? -8.938 -4.574 -0.526 1.00 93.62 98 HIS A N 1
ATOM 793 C CA . HIS A 1 98 ? -9.772 -5.396 -1.410 1.00 93.62 98 HIS A CA 1
ATOM 794 C C . HIS A 1 98 ? -10.796 -4.598 -2.232 1.00 93.62 98 HIS A C 1
ATOM 796 O O . HIS A 1 98 ? -11.288 -5.106 -3.237 1.00 93.62 98 HIS A O 1
ATOM 802 N N . SER A 1 99 ? -11.129 -3.370 -1.824 1.00 94.31 99 SER A N 1
ATOM 803 C CA . SER A 1 99 ? -12.023 -2.481 -2.578 1.00 94.31 99 SER A CA 1
ATOM 804 C C . SER A 1 99 ? -11.326 -1.726 -3.713 1.00 94.31 99 SER A C 1
ATOM 806 O O . SER A 1 99 ? -12.003 -1.222 -4.609 1.00 94.31 99 SER A O 1
ATOM 808 N N . LEU A 1 100 ? -9.991 -1.655 -3.685 1.00 94.06 100 LEU A N 1
ATOM 809 C CA . LEU A 1 100 ? -9.186 -1.039 -4.735 1.00 94.06 100 LEU A CA 1
ATOM 810 C C . LEU A 1 100 ? -9.222 -1.880 -6.017 1.00 94.06 100 LEU A C 1
ATOM 812 O O . LEU A 1 100 ? -9.381 -3.102 -5.965 1.00 94.06 100 LEU A O 1
ATOM 816 N N . SER A 1 101 ? -9.019 -1.245 -7.172 1.00 94.50 101 SER A N 1
ATOM 817 C CA . SER A 1 101 ? -8.809 -1.983 -8.421 1.00 94.50 101 SER A CA 1
ATOM 818 C C . SER A 1 101 ? -7.484 -2.753 -8.392 1.00 94.50 101 SER A C 1
ATOM 820 O O . SER A 1 101 ? -6.565 -2.417 -7.649 1.00 94.50 101 SER A O 1
ATOM 822 N N . GLU A 1 102 ? -7.354 -3.783 -9.226 1.00 92.31 102 GLU A N 1
ATOM 823 C CA . GLU A 1 102 ? -6.177 -4.667 -9.245 1.00 92.31 102 GLU A CA 1
ATOM 824 C C . GLU A 1 102 ? -4.847 -3.902 -9.380 1.00 92.31 102 GLU A C 1
ATOM 826 O O . GLU A 1 102 ? -3.907 -4.128 -8.619 1.00 92.31 102 GLU A O 1
ATOM 831 N N . SER A 1 103 ? -4.787 -2.913 -10.279 1.00 89.81 103 SER A N 1
ATOM 832 C CA . SER A 1 103 ? -3.599 -2.065 -10.456 1.00 89.81 103 SER A CA 1
ATOM 833 C C . SER A 1 103 ? -3.229 -1.293 -9.182 1.00 89.81 103 SER A C 1
ATOM 835 O O . SER A 1 103 ? -2.052 -1.130 -8.858 1.00 89.81 103 SER A O 1
ATOM 837 N N . GLU A 1 104 ? -4.228 -0.830 -8.437 1.00 92.31 104 GLU A N 1
ATOM 838 C CA . GLU A 1 104 ? -4.047 -0.075 -7.198 1.00 92.31 104 GLU A CA 1
ATOM 839 C C . GLU A 1 104 ? -3.627 -0.996 -6.047 1.00 92.31 104 GLU A C 1
ATOM 841 O O . GLU A 1 104 ? -2.729 -0.652 -5.277 1.00 92.31 104 GLU A O 1
ATOM 846 N N . GLN A 1 105 ? -4.185 -2.210 -5.987 1.00 94.12 105 GLN A N 1
ATOM 847 C CA . GLN A 1 105 ? -3.744 -3.246 -5.053 1.00 94.12 105 GLN A CA 1
ATOM 848 C C . GLN A 1 105 ? -2.272 -3.612 -5.286 1.00 94.12 105 GLN A C 1
ATOM 850 O O . GLN A 1 105 ? -1.477 -3.651 -4.347 1.00 94.12 105 GLN A O 1
ATOM 855 N N . HIS A 1 106 ? -1.859 -3.813 -6.538 1.00 93.00 106 HIS A N 1
ATOM 856 C CA . HIS A 1 106 ? -0.460 -4.108 -6.856 1.00 93.00 106 HIS A CA 1
ATOM 857 C C . HIS A 1 106 ? 0.464 -2.945 -6.483 1.00 93.00 106 HIS A C 1
ATOM 859 O O . HIS A 1 106 ? 1.545 -3.151 -5.928 1.00 93.00 106 HIS A O 1
ATOM 865 N N . ARG A 1 107 ? 0.024 -1.710 -6.738 1.00 90.94 107 ARG A N 1
ATOM 866 C CA . ARG A 1 107 ? 0.770 -0.497 -6.400 1.00 90.94 107 ARG A CA 1
ATOM 867 C C . ARG A 1 107 ? 0.999 -0.362 -4.893 1.00 90.94 107 ARG A C 1
ATOM 869 O O . ARG A 1 107 ? 2.138 -0.119 -4.491 1.00 90.94 107 ARG A O 1
ATOM 876 N N . ILE A 1 108 ? -0.030 -0.552 -4.062 1.00 91.69 108 ILE A N 1
ATOM 877 C CA . ILE A 1 108 ? 0.111 -0.424 -2.602 1.00 91.69 108 ILE A CA 1
ATOM 878 C C . ILE A 1 108 ? 0.972 -1.550 -2.010 1.00 91.69 108 ILE A C 1
ATOM 880 O O . ILE A 1 108 ? 1.788 -1.290 -1.125 1.00 91.69 108 ILE A O 1
ATOM 884 N N . VAL A 1 109 ? 0.865 -2.774 -2.541 1.00 92.62 109 VAL A N 1
ATOM 885 C CA . VAL A 1 109 ? 1.724 -3.905 -2.154 1.00 92.62 109 VAL A CA 1
ATOM 886 C C . VAL A 1 109 ? 3.186 -3.581 -2.454 1.00 92.62 109 VAL A C 1
ATOM 888 O O . VAL A 1 109 ? 4.032 -3.661 -1.565 1.00 92.62 109 VAL A O 1
ATOM 891 N N . ARG A 1 110 ? 3.493 -3.146 -3.681 1.00 90.94 110 ARG A N 1
ATOM 892 C CA . ARG A 1 110 ? 4.860 -2.778 -4.081 1.00 90.94 110 ARG A CA 1
ATOM 893 C C . ARG A 1 110 ? 5.416 -1.635 -3.238 1.00 90.94 110 ARG A C 1
ATOM 895 O O . ARG A 1 110 ? 6.548 -1.731 -2.776 1.00 90.94 110 ARG A O 1
ATOM 902 N N . ALA A 1 111 ? 4.613 -0.603 -2.971 1.00 88.69 111 ALA A N 1
ATOM 903 C CA . ALA A 1 111 ? 5.007 0.506 -2.100 1.00 88.69 111 ALA A CA 1
ATOM 904 C C . ALA A 1 111 ? 5.398 0.020 -0.702 1.00 88.69 111 ALA A C 1
ATOM 906 O O . ALA A 1 111 ? 6.441 0.393 -0.170 1.00 88.69 111 ALA A O 1
ATOM 907 N N . TYR A 1 112 ? 4.569 -0.844 -0.122 1.00 89.25 112 TYR A N 1
ATOM 908 C CA . TYR A 1 112 ? 4.798 -1.416 1.194 1.00 89.25 112 TYR A CA 1
ATOM 909 C C . TYR A 1 112 ? 6.092 -2.240 1.252 1.00 89.25 112 TYR A C 1
ATOM 911 O O . TYR A 1 112 ? 6.915 -2.016 2.142 1.00 89.25 112 TYR A O 1
ATOM 919 N N . PHE A 1 113 ? 6.323 -3.130 0.283 1.00 88.75 113 PHE A N 1
ATOM 920 C CA . PHE A 1 113 ? 7.555 -3.923 0.228 1.00 88.75 113 PHE A CA 1
ATOM 921 C C . PHE A 1 113 ? 8.793 -3.064 -0.034 1.00 88.75 113 PHE A C 1
ATOM 923 O O . PHE A 1 113 ? 9.826 -3.304 0.584 1.00 88.75 113 PHE A O 1
ATOM 930 N N . TYR A 1 114 ? 8.683 -2.020 -0.857 1.00 86.88 114 TYR A N 1
ATOM 931 C CA . TYR A 1 114 ? 9.779 -1.079 -1.075 1.00 86.88 114 TYR A CA 1
ATOM 932 C C . TYR A 1 114 ? 10.164 -0.335 0.212 1.00 86.88 114 TYR A C 1
ATOM 934 O O . TYR A 1 114 ? 11.345 -0.186 0.524 1.00 86.88 114 TYR A O 1
ATOM 942 N N . ILE A 1 115 ? 9.177 0.104 1.002 1.00 83.94 115 ILE A N 1
ATOM 943 C CA . ILE A 1 115 ? 9.428 0.743 2.301 1.00 83.94 115 ILE A CA 1
ATOM 944 C C . ILE A 1 115 ? 10.155 -0.227 3.239 1.00 83.94 115 ILE A C 1
ATOM 946 O O . ILE A 1 115 ? 11.125 0.169 3.885 1.00 83.94 115 ILE A O 1
ATOM 950 N N . ILE A 1 116 ? 9.722 -1.489 3.310 1.00 85.50 116 ILE A N 1
ATOM 951 C CA . ILE A 1 116 ? 10.373 -2.514 4.142 1.00 85.50 116 ILE A CA 1
ATOM 952 C C . ILE A 1 116 ? 11.811 -2.745 3.683 1.00 85.50 116 ILE A C 1
ATOM 954 O O . ILE A 1 116 ? 12.733 -2.691 4.492 1.00 85.50 116 ILE A O 1
ATOM 958 N N . GLU A 1 117 ? 12.018 -2.952 2.386 1.00 84.69 117 GLU A N 1
ATOM 959 C CA . GLU A 1 117 ? 13.339 -3.203 1.823 1.00 84.69 117 GLU A CA 1
ATOM 960 C C . GLU A 1 117 ? 14.298 -2.036 2.087 1.00 84.69 117 GLU A C 1
ATOM 962 O O . GLU A 1 117 ? 15.444 -2.244 2.492 1.00 84.69 117 GLU A O 1
ATOM 967 N N . ASN A 1 118 ? 13.827 -0.799 1.921 1.00 82.06 118 ASN A N 1
ATOM 968 C CA . ASN A 1 118 ? 14.619 0.389 2.210 1.00 82.06 118 ASN A CA 1
ATOM 969 C C . ASN A 1 118 ? 14.985 0.494 3.704 1.00 82.06 118 ASN A C 1
ATOM 971 O O . ASN A 1 118 ? 16.132 0.805 4.042 1.00 82.06 118 ASN A O 1
ATOM 975 N N . ASN A 1 119 ? 14.050 0.181 4.609 1.00 79.94 119 ASN A N 1
ATOM 976 C CA . ASN A 1 119 ? 14.332 0.133 6.048 1.00 79.94 119 ASN A CA 1
ATOM 977 C C . ASN A 1 119 ? 15.388 -0.933 6.379 1.00 79.94 119 ASN A C 1
ATOM 979 O O . ASN A 1 119 ? 16.380 -0.619 7.040 1.00 79.94 119 ASN A O 1
ATOM 983 N N . LEU A 1 120 ? 15.249 -2.152 5.846 1.00 79.75 120 LEU A N 1
ATOM 984 C CA . LEU A 1 120 ? 16.216 -3.238 6.041 1.00 79.75 120 LEU A CA 1
ATOM 985 C C . LEU A 1 120 ? 17.614 -2.863 5.522 1.00 79.75 120 LEU A C 1
ATOM 987 O O . LEU A 1 120 ? 18.607 -3.043 6.229 1.00 79.75 120 LEU A O 1
ATOM 991 N N . ARG A 1 121 ? 17.707 -2.277 4.320 1.00 79.94 121 ARG A N 1
ATOM 992 C CA . ARG A 1 121 ? 18.977 -1.792 3.745 1.00 79.94 121 ARG A CA 1
ATOM 993 C C . ARG A 1 121 ? 19.609 -0.690 4.598 1.00 79.94 121 ARG A C 1
ATOM 995 O O . ARG A 1 121 ? 20.831 -0.645 4.726 1.00 79.94 121 ARG A O 1
ATOM 1002 N N . THR A 1 122 ? 18.800 0.192 5.183 1.00 73.69 122 THR A N 1
ATOM 1003 C CA . THR A 1 122 ? 19.279 1.274 6.058 1.00 73.69 122 THR A CA 1
ATOM 1004 C C . THR A 1 122 ? 19.829 0.726 7.375 1.00 73.69 122 THR A C 1
ATOM 1006 O O . THR A 1 122 ? 20.894 1.163 7.806 1.00 73.69 122 THR A O 1
ATOM 1009 N N . GLN A 1 123 ? 19.179 -0.277 7.975 1.00 68.62 123 GLN A N 1
ATOM 1010 C CA . GLN A 1 123 ? 19.690 -0.926 9.188 1.00 68.62 123 GLN A CA 1
ATOM 1011 C C . GLN A 1 123 ? 20.978 -1.720 8.939 1.00 68.62 123 GLN A C 1
ATOM 1013 O O . GLN A 1 123 ? 21.895 -1.669 9.752 1.00 68.62 123 GLN A O 1
ATOM 1018 N N . GLN A 1 124 ? 21.102 -2.392 7.791 1.00 63.47 124 GLN A N 1
ATOM 1019 C CA . GLN A 1 124 ? 22.333 -3.105 7.419 1.00 63.47 124 GLN A CA 1
ATOM 1020 C C . GLN A 1 124 ? 23.530 -2.172 7.168 1.00 63.47 124 GLN A C 1
ATOM 1022 O O . GLN A 1 124 ? 24.678 -2.584 7.315 1.00 63.47 124 GLN A O 1
ATOM 1027 N N . ARG A 1 125 ? 23.277 -0.913 6.785 1.00 58.75 125 ARG A N 1
ATOM 1028 C CA . ARG A 1 125 ? 24.303 0.113 6.532 1.00 58.75 125 ARG A CA 1
ATOM 1029 C C . ARG A 1 125 ? 24.802 0.829 7.788 1.00 58.75 125 ARG A C 1
ATOM 1031 O O . ARG A 1 125 ? 25.633 1.723 7.652 1.00 58.75 125 ARG A O 1
ATOM 1038 N N . LEU A 1 126 ? 24.342 0.445 8.978 1.00 45.00 126 LEU A N 1
ATOM 1039 C CA . LEU A 1 126 ? 24.899 0.883 10.258 1.00 45.00 126 LEU A CA 1
ATOM 1040 C C . LEU A 1 126 ? 25.851 -0.197 10.810 1.00 45.00 126 LEU A C 1
ATOM 1042 O O . LEU A 1 126 ? 25.456 -0.954 11.696 1.00 45.00 126 LEU A O 1
ATOM 1046 N N . PRO A 1 127 ? 27.098 -0.321 10.313 1.00 44.72 127 PRO A N 1
ATOM 1047 C CA . PRO A 1 127 ? 28.138 -0.986 11.078 1.00 44.72 127 PRO A CA 1
ATOM 1048 C C . PRO A 1 127 ? 28.541 -0.067 12.242 1.00 44.72 127 PRO A C 1
ATOM 1050 O O . PRO A 1 127 ? 28.728 1.137 12.053 1.00 44.72 127 PRO A O 1
ATOM 1053 N N . HIS A 1 128 ? 28.619 -0.646 13.440 1.00 41.25 128 HIS A N 1
ATOM 1054 C CA . HIS A 1 128 ? 29.250 -0.041 14.614 1.00 41.25 128 HIS A CA 1
ATOM 1055 C C . HIS A 1 128 ? 30.698 0.382 14.345 1.00 41.25 128 HIS A C 1
ATOM 1057 O O . HIS A 1 128 ? 31.386 -0.329 13.574 1.00 41.25 128 HIS A O 1
#

Secondary structure (DSSP, 8-state):
------TTS-----S----GGG------HHHHHHHHHHHHHHHTT--TTS-HHHHHHHTTS---HHHHTSHHHHHHHHHHHHHHHH--SHHHHHHHHHHS-HHHHHHHHHHHHHHHHHHHHHHHT---

Radius of gyration: 19.01 Å; chains: 1; bounding box: 41×62×38 Å

pLDDT: mean 76.44, std 18.72, range [33.16, 94.81]

Organism: NCBI:txid1184267